Protein AF-A0A4Z0PZB4-F1 (afdb_monomer_lite)

pLDDT: mean 72.63, std 18.51, range [38.78, 94.19]

Foldseek 3Di:
DDDDDDDDQDDDDPPPPDDDPDPDPPCSFAAAPVNDDPQADAPAPDDDDDQQDWFAFQPPPLGIWGFGYWDDDPRHIWTKTFRPDDDPVVCVVPPPDRIDIGGNVRRDDPDDDDPDDPPPPDPDD

Secondary structure (DSSP, 8-state):
--PPPPPPPP---GGGGSS------S--SPPPGGGS-SS-EE--SSPPPPTT-EEEE-GGG-EEEEEEEEEEETTEEEEEEEESS--HHHHHHSTT---EEEEGGGSS--PPPPP------PPP-

Structure (mmCIF, N/CA/C/O backbone):
data_AF-A0A4Z0PZB4-F1
#
_entry.id   AF-A0A4Z0PZB4-F1
#
loop_
_atom_site.group_PDB
_atom_site.id
_atom_site.type_symbol
_atom_site.label_atom_id
_atom_site.label_alt_id
_atom_site.label_comp_id
_atom_site.label_asym_id
_atom_site.label_entity_id
_atom_site.label_seq_id
_atom_site.pdbx_PDB_ins_code
_atom_site.Cartn_x
_atom_site.Cartn_y
_atom_site.Cartn_z
_atom_site.occupancy
_atom_site.B_iso_or_equiv
_atom_site.auth_seq_id
_atom_site.auth_comp_id
_atom_site.auth_asym_id
_atom_site.auth_atom_id
_atom_site.pdbx_PDB_model_num
ATOM 1 N N . MET A 1 1 ? -35.945 -11.079 -7.264 1.00 39.94 1 MET A N 1
ATOM 2 C CA . MET A 1 1 ? -34.586 -10.819 -6.748 1.00 39.94 1 MET A CA 1
ATOM 3 C C . MET A 1 1 ? -33.805 -10.167 -7.877 1.00 39.94 1 MET A C 1
ATOM 5 O O . MET A 1 1 ? -33.519 -10.849 -8.849 1.00 39.94 1 MET A O 1
ATOM 9 N N . HIS A 1 2 ? -33.597 -8.850 -7.834 1.00 38.78 2 HIS A N 1
ATOM 10 C CA . HIS A 1 2 ? -32.889 -8.125 -8.895 1.00 38.78 2 HIS A CA 1
ATOM 11 C C . HIS A 1 2 ? -31.423 -7.967 -8.489 1.00 38.78 2 HIS A C 1
ATOM 13 O O . HIS A 1 2 ? -31.125 -7.280 -7.516 1.00 38.78 2 HIS A O 1
ATOM 19 N N . THR A 1 3 ? -30.523 -8.640 -9.198 1.00 41.84 3 THR A N 1
ATOM 20 C CA . THR A 1 3 ? -29.077 -8.456 -9.072 1.00 41.84 3 THR A CA 1
ATOM 21 C C . THR A 1 3 ? -28.647 -7.296 -9.967 1.00 41.84 3 THR A C 1
ATOM 23 O O . THR A 1 3 ? -28.798 -7.345 -11.186 1.00 41.84 3 THR A O 1
ATOM 26 N N . THR A 1 4 ? -28.129 -6.226 -9.368 1.00 43.53 4 THR A N 1
ATOM 27 C CA . THR A 1 4 ? -27.515 -5.115 -10.106 1.00 43.53 4 THR A CA 1
ATOM 28 C C . THR A 1 4 ? -26.202 -5.599 -10.734 1.00 43.53 4 THR A C 1
ATOM 30 O O . THR A 1 4 ? -25.377 -6.167 -10.014 1.00 43.53 4 THR A O 1
ATOM 33 N N . PRO A 1 5 ? -25.966 -5.412 -12.046 1.00 50.81 5 PRO A N 1
ATOM 34 C CA . PRO A 1 5 ? -24.696 -5.785 -12.654 1.00 50.81 5 PRO A CA 1
ATOM 35 C C . PRO A 1 5 ? -23.574 -4.871 -12.146 1.00 50.81 5 PRO A C 1
ATOM 37 O O . PRO A 1 5 ? -23.765 -3.664 -11.990 1.00 50.81 5 PRO A O 1
ATOM 40 N N . ALA A 1 6 ? -22.400 -5.453 -11.888 1.00 46.41 6 ALA A N 1
ATOM 41 C CA . ALA A 1 6 ? -21.205 -4.709 -11.503 1.00 46.41 6 ALA A CA 1
ATOM 42 C C . ALA A 1 6 ? -20.858 -3.652 -12.575 1.00 46.41 6 ALA A C 1
ATOM 44 O O . ALA A 1 6 ? -20.976 -3.944 -13.772 1.00 46.41 6 ALA A O 1
ATOM 45 N N . PRO A 1 7 ? -20.440 -2.433 -12.185 1.00 43.16 7 PRO A N 1
ATOM 46 C CA . PRO A 1 7 ? -20.138 -1.373 -13.138 1.00 43.16 7 PRO A CA 1
ATOM 47 C C . PRO A 1 7 ? -18.992 -1.805 -14.060 1.00 43.16 7 PRO A C 1
ATOM 49 O O . PRO A 1 7 ? -17.879 -2.076 -13.612 1.00 43.16 7 PRO A O 1
ATOM 52 N N . LYS A 1 8 ? -19.272 -1.885 -15.367 1.00 45.38 8 LYS A N 1
ATOM 53 C CA . LYS A 1 8 ? -18.247 -2.108 -16.394 1.00 45.38 8 LYS A CA 1
ATOM 54 C C . LYS A 1 8 ? -17.319 -0.897 -16.440 1.00 45.38 8 LYS A C 1
ATOM 56 O O . LYS A 1 8 ? -17.775 0.229 -16.626 1.00 45.38 8 LYS A O 1
ATOM 61 N N . GLN A 1 9 ? -16.021 -1.152 -16.301 1.00 42.12 9 GLN A N 1
ATOM 62 C CA . GLN A 1 9 ? -14.976 -0.145 -16.442 1.00 42.12 9 GLN A CA 1
ATOM 63 C C . GLN A 1 9 ? -15.030 0.488 -17.848 1.00 42.12 9 GLN A C 1
ATOM 65 O O . GLN A 1 9 ? -15.102 -0.252 -18.836 1.00 42.12 9 GLN A O 1
ATOM 70 N N . PRO A 1 10 ? -14.995 1.827 -17.975 1.00 46.38 10 PRO A N 1
ATOM 71 C CA . PRO A 1 10 ? -14.935 2.477 -19.277 1.00 46.38 10 PRO A CA 1
ATOM 72 C C . PRO A 1 10 ? -13.576 2.208 -19.939 1.00 46.38 10 PRO A C 1
ATOM 74 O O . PRO A 1 10 ? -12.524 2.394 -19.328 1.00 46.38 10 PRO A O 1
ATOM 77 N N . GLN A 1 11 ? -13.596 1.763 -21.197 1.00 47.72 11 GLN A N 1
ATOM 78 C CA . GLN A 1 11 ? -12.397 1.686 -22.030 1.00 47.72 11 GLN A CA 1
ATOM 79 C C . GLN A 1 11 ? -12.098 3.081 -22.577 1.00 47.72 11 GLN A C 1
ATOM 81 O O . GLN A 1 11 ? -12.874 3.613 -23.367 1.00 47.72 11 GLN A O 1
ATOM 86 N N . ILE A 1 12 ? -10.985 3.677 -22.150 1.00 51.50 12 ILE A N 1
ATOM 87 C CA . ILE A 1 12 ? -10.513 4.960 -22.679 1.00 51.50 12 ILE A CA 1
ATOM 88 C C . ILE A 1 12 ? -9.324 4.679 -23.600 1.00 51.50 12 ILE A C 1
ATOM 90 O O . ILE A 1 12 ? -8.349 4.049 -23.189 1.00 51.50 12 ILE A O 1
ATOM 94 N N . SER A 1 13 ? -9.412 5.133 -24.852 1.00 46.78 13 SER A N 1
ATOM 95 C CA . SER A 1 13 ? -8.310 5.076 -25.815 1.00 46.78 13 SER A CA 1
ATOM 96 C C . SER A 1 13 ? -7.222 6.091 -25.458 1.00 46.78 13 SER A C 1
ATOM 98 O O . SER A 1 13 ? -7.501 7.248 -25.142 1.00 46.78 13 SER A O 1
ATOM 100 N N . SER A 1 14 ? -5.965 5.660 -25.570 1.00 46.97 14 SER A N 1
ATOM 101 C CA . SER A 1 14 ? -4.752 6.387 -25.164 1.00 46.97 14 SER A CA 1
ATOM 102 C C . SER A 1 14 ? -4.549 7.765 -25.813 1.00 46.97 14 SER A C 1
ATOM 104 O O . SER A 1 14 ? -3.746 8.553 -25.322 1.00 46.97 14 SER A O 1
ATOM 106 N N . CYS A 1 15 ? -5.278 8.105 -26.878 1.00 43.44 15 CYS A N 1
ATOM 107 C CA . CYS A 1 15 ? -5.114 9.372 -27.598 1.00 43.44 15 CYS A CA 1
ATOM 108 C C . CYS A 1 15 ? -5.917 10.554 -27.021 1.00 43.44 15 CYS A C 1
ATOM 110 O O . CYS A 1 15 ? -5.761 11.675 -27.497 1.00 43.44 15 CYS A O 1
ATOM 112 N N . GLN A 1 16 ? -6.772 10.347 -26.015 1.00 48.19 16 GLN A N 1
ATOM 113 C CA . GLN A 1 16 ? -7.706 11.386 -25.554 1.00 48.19 16 GLN A CA 1
ATOM 114 C C . GLN A 1 16 ? -7.109 12.380 -24.536 1.00 48.19 16 GLN A C 1
ATOM 116 O O . GLN A 1 16 ? -7.779 13.329 -24.137 1.00 48.19 16 GLN A O 1
ATOM 121 N N . TRP A 1 17 ? -5.847 12.196 -24.134 1.00 44.22 17 TRP A N 1
ATOM 122 C CA . TRP A 1 17 ? -5.218 12.944 -23.037 1.00 44.22 17 TRP A CA 1
ATOM 123 C C . TRP A 1 17 ? -4.319 14.114 -23.454 1.00 44.22 17 TRP A C 1
ATOM 125 O O . TRP A 1 17 ? -3.695 14.724 -22.591 1.00 44.22 17 TRP A O 1
ATOM 135 N N . LEU A 1 18 ? -4.221 14.451 -24.746 1.00 42.41 18 LEU A N 1
ATOM 136 C CA . LEU A 1 18 ? -3.176 15.389 -25.171 1.00 42.41 18 LEU A CA 1
ATOM 137 C C . LEU A 1 18 ? -3.532 16.880 -25.037 1.00 42.41 18 LEU A C 1
ATOM 139 O O . LEU A 1 18 ? -2.605 17.669 -25.057 1.00 42.41 18 LEU A O 1
ATOM 143 N N . ASN A 1 19 ? -4.800 17.305 -24.887 1.00 44.41 19 ASN A N 1
ATOM 144 C CA . ASN A 1 19 ? -5.123 18.752 -24.945 1.00 44.41 19 ASN A CA 1
ATOM 145 C C . ASN A 1 19 ? -6.384 19.242 -24.193 1.00 44.41 19 ASN A C 1
ATOM 147 O O . ASN A 1 19 ? -6.857 20.342 -24.469 1.00 44.41 19 ASN A O 1
ATOM 151 N N . SER A 1 20 ? -6.977 18.490 -23.261 1.00 41.41 20 SER A N 1
ATOM 152 C CA . SER A 1 20 ? -8.197 18.964 -22.576 1.00 41.41 20 SER A CA 1
ATOM 153 C C . SER A 1 20 ? -7.916 19.466 -21.161 1.00 41.41 20 SER A C 1
ATOM 155 O O . SER A 1 20 ? -7.675 18.678 -20.248 1.00 41.41 20 SER A O 1
ATOM 157 N N . VAL A 1 21 ? -8.010 20.790 -20.978 1.00 50.16 21 VAL A N 1
ATOM 158 C CA . VAL A 1 21 ? -8.176 21.456 -19.674 1.00 50.16 21 VAL A CA 1
ATOM 159 C C . VAL A 1 21 ? -9.581 21.128 -19.165 1.00 50.16 21 VAL A C 1
ATOM 161 O O . VAL A 1 21 ? -10.504 21.933 -19.227 1.00 50.16 21 VAL A O 1
ATOM 164 N N . THR A 1 22 ? -9.768 19.890 -18.730 1.00 50.25 22 THR A N 1
ATOM 165 C CA . THR A 1 22 ? -10.982 19.445 -18.044 1.00 50.25 22 THR A CA 1
ATOM 166 C C . THR A 1 22 ? -10.633 19.342 -16.565 1.00 50.25 22 THR A C 1
ATOM 168 O O . THR A 1 22 ? -9.552 18.830 -16.259 1.00 50.25 22 THR A O 1
ATOM 171 N N . PRO A 1 23 ? -11.485 19.822 -15.637 1.00 42.09 23 PRO A N 1
ATOM 172 C CA . PRO A 1 23 ? -11.273 19.583 -14.214 1.00 42.09 23 PRO A CA 1
ATOM 173 C C . PRO A 1 23 ? -11.043 18.089 -13.998 1.00 42.09 23 PRO A C 1
ATOM 175 O O . PRO A 1 23 ? -11.750 17.272 -14.596 1.00 42.09 23 PRO A O 1
ATOM 178 N N . CYS A 1 24 ? -10.019 17.760 -13.202 1.00 42.22 24 CYS A N 1
ATOM 179 C CA . CYS A 1 24 ? -9.639 16.388 -12.879 1.00 42.22 24 CYS A CA 1
ATOM 180 C C . CYS A 1 24 ? -10.909 15.557 -12.662 1.00 42.22 24 CYS A C 1
ATOM 182 O O . CYS A 1 24 ? -11.735 15.958 -11.833 1.00 42.22 24 CYS A O 1
ATOM 184 N N . PRO A 1 25 ? -11.115 14.453 -13.406 1.00 48.38 25 PRO A N 1
ATOM 185 C CA . PRO A 1 25 ? -12.311 13.654 -13.225 1.00 48.38 25 PRO A CA 1
ATOM 186 C C . PRO A 1 25 ? -12.376 13.249 -11.756 1.00 48.38 25 PRO A C 1
ATOM 188 O O . PRO A 1 25 ? -11.369 12.849 -11.170 1.00 48.38 25 PRO A O 1
ATOM 191 N N . GLN A 1 26 ? -13.554 13.415 -11.161 1.00 48.03 26 GLN A N 1
ATOM 192 C CA . GLN A 1 26 ? -13.859 12.981 -9.807 1.00 48.03 26 GLN A CA 1
ATOM 193 C C . GLN A 1 26 ? -13.418 11.516 -9.664 1.00 48.03 26 GLN A C 1
ATOM 195 O O . GLN A 1 26 ? -14.046 10.639 -10.247 1.00 48.03 26 GLN A O 1
ATOM 200 N N . TRP A 1 27 ? -12.272 11.316 -8.997 1.00 43.91 27 TRP A N 1
ATOM 201 C CA . TRP A 1 27 ? -11.523 10.065 -8.795 1.00 43.91 27 TRP A CA 1
ATOM 202 C C . TRP A 1 27 ? -12.076 8.845 -9.554 1.00 43.91 27 TRP A C 1
ATOM 204 O O . TRP A 1 27 ? -12.838 8.040 -9.017 1.00 43.91 27 TRP A O 1
ATOM 214 N N . LEU A 1 28 ? -11.678 8.698 -10.821 1.00 43.09 28 LEU A N 1
ATOM 215 C CA . LEU A 1 28 ? -12.090 7.585 -11.681 1.00 43.09 28 LEU A CA 1
ATOM 216 C C . LEU A 1 28 ? -11.173 6.372 -11.453 1.00 43.09 28 LEU A C 1
ATOM 218 O O . LEU A 1 28 ? -10.414 5.958 -12.325 1.00 43.09 28 LEU A O 1
ATOM 222 N N . GLY A 1 29 ? -11.237 5.820 -10.242 1.00 51.44 29 GLY A N 1
ATOM 223 C CA . GLY A 1 29 ? -10.514 4.613 -9.851 1.00 51.44 29 GLY A CA 1
ATOM 224 C C . GLY A 1 29 ? -9.104 4.845 -9.307 1.00 51.44 29 GLY A C 1
ATOM 225 O O . GLY A 1 29 ? -8.587 5.956 -9.243 1.00 51.44 29 GLY A O 1
ATOM 226 N N . TYR A 1 30 ? -8.510 3.746 -8.855 1.00 49.62 30 TYR A N 1
ATOM 227 C CA . TYR A 1 30 ? -7.187 3.715 -8.255 1.00 49.62 30 TYR A CA 1
ATOM 228 C C . TYR A 1 30 ? -6.092 3.668 -9.335 1.00 49.62 30 TYR A C 1
ATOM 230 O O . TYR A 1 30 ? -6.254 2.926 -10.308 1.00 49.62 30 TYR A O 1
ATOM 238 N N . PRO A 1 31 ? -4.976 4.410 -9.186 1.00 60.59 31 PRO A N 1
ATOM 239 C CA . PRO A 1 31 ? -3.839 4.303 -10.096 1.00 60.59 31 PRO A CA 1
ATOM 240 C C . PRO A 1 31 ? -3.390 2.843 -10.244 1.00 60.59 31 PRO A C 1
ATOM 242 O O . PRO A 1 31 ? -3.135 2.138 -9.263 1.00 60.59 31 PRO A O 1
ATOM 245 N N . THR A 1 32 ? -3.326 2.385 -11.495 1.00 64.38 32 THR A N 1
ATOM 246 C CA . THR A 1 32 ? -2.863 1.040 -11.859 1.00 64.38 32 THR A CA 1
ATOM 247 C C . THR A 1 32 ? -1.373 1.082 -12.192 1.00 64.38 32 THR A C 1
ATOM 249 O O . THR A 1 32 ? -0.801 2.150 -12.417 1.00 64.38 32 THR A O 1
ATOM 252 N N . ARG A 1 33 ? -0.704 -0.076 -12.266 1.00 62.19 33 ARG A N 1
ATOM 253 C CA . ARG A 1 33 ? 0.735 -0.121 -12.584 1.00 62.19 33 ARG A CA 1
ATOM 254 C C . ARG A 1 33 ? 1.068 0.541 -13.929 1.00 62.19 33 ARG A C 1
ATOM 256 O O . ARG A 1 33 ? 2.152 1.100 -14.067 1.00 62.19 33 ARG A O 1
ATOM 263 N N . LEU A 1 34 ? 0.131 0.503 -14.879 1.00 65.38 34 LEU A N 1
ATOM 264 C CA . LEU A 1 34 ? 0.264 1.070 -16.225 1.00 65.38 34 LEU A CA 1
ATOM 265 C C . LEU A 1 34 ? 0.242 2.605 -16.247 1.00 65.38 34 LEU A C 1
ATOM 267 O O . LEU A 1 34 ? 0.733 3.199 -17.199 1.00 65.38 34 LEU A O 1
ATOM 271 N N . SER A 1 35 ? -0.311 3.246 -15.213 1.00 68.00 35 SER A N 1
ATOM 272 C CA . SER A 1 35 ? -0.317 4.710 -15.081 1.00 68.00 35 SER A CA 1
ATOM 273 C C . SER A 1 35 ? 0.920 5.267 -14.368 1.00 68.00 35 SER A C 1
ATOM 275 O O . SER A 1 35 ? 1.014 6.475 -14.177 1.00 68.00 35 SER A O 1
ATOM 277 N N . LEU A 1 36 ? 1.854 4.406 -13.952 1.00 72.56 36 LEU A N 1
ATOM 278 C CA . LEU A 1 36 ? 3.052 4.791 -13.210 1.00 72.56 36 LEU A CA 1
ATOM 279 C C . LEU A 1 36 ? 4.309 4.728 -14.090 1.00 72.56 36 LEU A C 1
ATOM 281 O O . LEU A 1 36 ? 4.348 3.929 -15.029 1.00 72.56 36 LEU A O 1
ATOM 285 N N . PRO A 1 37 ? 5.361 5.511 -13.772 1.00 75.19 37 PRO A N 1
ATOM 286 C CA . PRO A 1 37 ? 6.653 5.395 -14.437 1.00 75.19 37 PRO A CA 1
ATOM 287 C C . PRO A 1 37 ? 7.142 3.939 -14.514 1.00 75.19 37 PRO A C 1
ATOM 289 O O . PRO A 1 37 ? 6.946 3.133 -13.600 1.00 75.19 37 PRO A O 1
ATOM 292 N N . ILE A 1 38 ? 7.772 3.581 -15.634 1.00 73.50 38 ILE A N 1
ATOM 293 C CA . ILE A 1 38 ? 8.214 2.200 -15.887 1.00 73.50 38 ILE A CA 1
ATOM 294 C C . ILE A 1 38 ? 9.375 1.831 -14.947 1.00 73.50 38 ILE A C 1
ATOM 296 O O . ILE A 1 38 ? 9.379 0.736 -14.387 1.00 73.50 38 ILE A O 1
ATOM 300 N N . ASN A 1 39 ? 10.278 2.783 -14.694 1.00 81.31 39 ASN A N 1
ATOM 301 C CA . ASN A 1 39 ? 11.503 2.615 -13.907 1.00 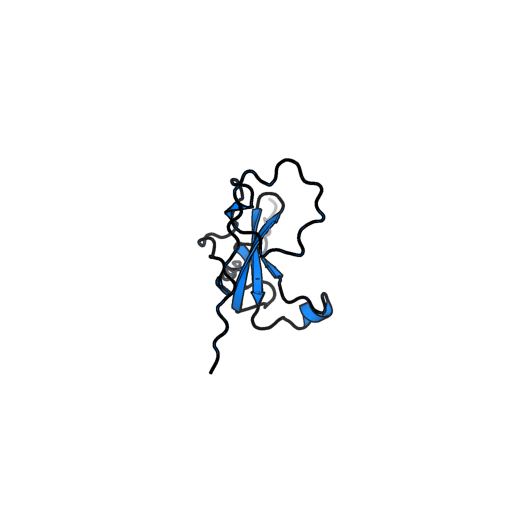81.31 39 ASN A CA 1
ATOM 302 C C . ASN A 1 39 ? 11.279 2.951 -12.425 1.00 81.31 39 ASN A C 1
ATOM 304 O O . ASN A 1 39 ? 11.854 3.909 -11.916 1.00 81.31 39 ASN A O 1
ATOM 308 N N . LEU A 1 40 ? 10.383 2.216 -11.767 1.00 82.62 40 LEU A N 1
ATOM 309 C CA . LEU A 1 40 ? 10.187 2.335 -10.324 1.00 82.62 40 LEU A CA 1
ATOM 310 C C . LEU A 1 40 ? 10.727 1.104 -9.616 1.00 82.62 40 LEU A C 1
ATOM 312 O O . LEU A 1 40 ? 10.407 -0.022 -10.009 1.00 82.62 40 LEU A O 1
ATOM 316 N N . ASP A 1 41 ? 11.459 1.340 -8.536 1.00 84.81 41 ASP A N 1
ATOM 317 C CA . ASP A 1 41 ? 12.026 0.285 -7.713 1.00 84.81 41 ASP A CA 1
ATOM 318 C C . ASP A 1 41 ? 10.990 -0.234 -6.719 1.00 84.81 41 ASP A C 1
ATOM 320 O O . ASP A 1 41 ? 10.367 0.518 -5.965 1.00 84.81 41 ASP A O 1
ATOM 324 N N . TRP A 1 42 ? 10.795 -1.548 -6.705 1.00 87.75 42 TRP A N 1
ATOM 325 C CA . TRP A 1 42 ? 10.015 -2.211 -5.671 1.00 87.75 42 TRP A CA 1
ATOM 326 C C . TRP A 1 42 ? 10.931 -2.576 -4.509 1.00 87.75 42 TRP A C 1
ATOM 328 O O . TRP A 1 42 ? 11.954 -3.225 -4.704 1.00 87.75 42 TRP A O 1
ATOM 338 N N . SER A 1 43 ? 10.575 -2.147 -3.298 1.00 87.31 43 SER A N 1
ATOM 339 C CA . SER A 1 43 ? 11.476 -2.269 -2.149 1.00 87.31 43 SER A CA 1
ATOM 340 C C . SER A 1 43 ? 11.418 -3.622 -1.434 1.00 87.31 43 SER A C 1
ATOM 342 O O . SER A 1 43 ? 12.249 -3.857 -0.562 1.00 87.31 43 SER A O 1
ATOM 344 N N . ALA A 1 44 ? 10.468 -4.505 -1.759 1.00 86.50 44 ALA A N 1
ATOM 345 C CA . ALA A 1 44 ? 10.413 -5.853 -1.186 1.00 86.50 44 ALA A CA 1
ATOM 346 C C . ALA A 1 44 ? 11.257 -6.852 -1.991 1.00 86.50 44 ALA A C 1
ATOM 348 O O . ALA A 1 44 ? 11.445 -6.693 -3.195 1.00 86.50 44 ALA A O 1
ATOM 349 N N . ASP A 1 45 ? 11.684 -7.924 -1.326 1.00 86.00 45 ASP A N 1
ATOM 350 C CA . ASP A 1 45 ? 12.236 -9.117 -1.974 1.00 86.00 45 ASP A CA 1
ATOM 351 C C . ASP A 1 45 ? 11.115 -9.987 -2.576 1.00 86.00 45 ASP A C 1
ATOM 353 O O . ASP A 1 45 ? 11.324 -10.750 -3.520 1.00 86.00 45 ASP A O 1
ATOM 357 N N . SER A 1 46 ? 9.912 -9.887 -2.008 1.00 83.62 46 SER A N 1
ATOM 358 C CA . SER A 1 46 ? 8.693 -10.529 -2.501 1.00 83.62 46 SER A CA 1
ATOM 359 C C . SER A 1 46 ? 8.152 -9.883 -3.781 1.00 83.62 46 SER A C 1
ATOM 361 O O . SER A 1 46 ? 8.394 -8.712 -4.074 1.00 83.62 46 SER A O 1
ATOM 363 N N . ALA A 1 47 ? 7.379 -10.656 -4.550 1.00 85.75 47 ALA A N 1
ATOM 364 C CA . ALA A 1 47 ? 6.727 -10.157 -5.756 1.00 85.75 47 ALA A CA 1
ATOM 365 C C . ALA A 1 47 ? 5.755 -9.006 -5.443 1.00 85.75 47 ALA A C 1
ATOM 367 O O . ALA A 1 47 ? 5.095 -8.998 -4.402 1.00 85.75 47 ALA A O 1
ATOM 368 N N . LEU A 1 48 ? 5.638 -8.057 -6.375 1.00 85.88 48 LEU A N 1
ATOM 369 C CA . LEU A 1 48 ? 4.662 -6.973 -6.285 1.00 85.88 48 LEU A CA 1
ATOM 370 C C . LEU A 1 48 ? 3.235 -7.562 -6.248 1.00 85.88 48 LEU A C 1
ATOM 372 O O . LEU A 1 48 ? 2.845 -8.235 -7.205 1.00 85.88 48 LEU A O 1
ATOM 376 N N . PRO A 1 49 ? 2.439 -7.311 -5.194 1.00 86.56 49 PRO A N 1
ATOM 377 C CA . PRO A 1 49 ? 1.092 -7.861 -5.092 1.00 86.56 49 PRO A CA 1
ATOM 378 C C . PRO A 1 49 ? 0.132 -7.189 -6.080 1.00 86.56 49 PRO A C 1
ATOM 380 O O . PRO A 1 49 ? 0.232 -5.989 -6.344 1.00 86.56 49 PRO A O 1
ATOM 383 N N . GLU A 1 50 ? -0.831 -7.950 -6.603 1.00 84.12 50 GLU A N 1
ATOM 384 C CA . GLU A 1 50 ? -1.860 -7.448 -7.522 1.00 84.12 50 GLU A CA 1
ATOM 385 C C . GLU A 1 50 ? -2.951 -6.657 -6.780 1.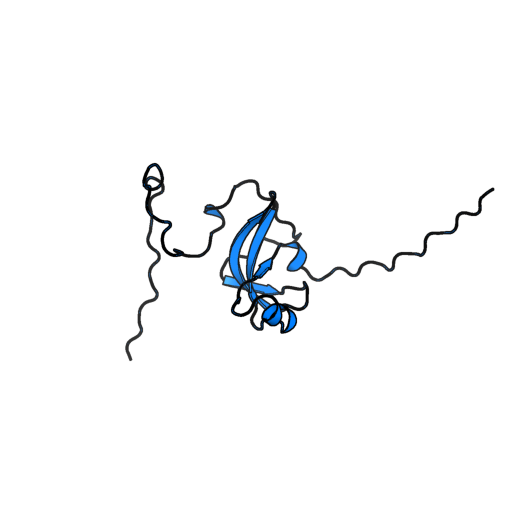00 84.12 50 GLU A C 1
ATOM 387 O O . GLU A 1 50 ? -3.263 -6.946 -5.622 1.00 84.12 50 GLU A O 1
ATOM 392 N N . ILE A 1 51 ? -3.595 -5.693 -7.448 1.00 84.25 51 ILE A N 1
ATOM 393 C CA . ILE A 1 51 ? -4.789 -5.023 -6.903 1.00 84.25 51 ILE A CA 1
ATOM 394 C C . ILE A 1 51 ? -5.870 -6.070 -6.598 1.00 84.25 51 ILE A C 1
ATOM 396 O O . ILE A 1 51 ? -6.190 -6.913 -7.429 1.00 84.25 51 ILE A O 1
ATOM 400 N N . GLY A 1 52 ? -6.450 -6.001 -5.400 1.00 85.31 52 GLY A N 1
ATOM 401 C CA . GLY A 1 52 ? -7.407 -6.978 -4.880 1.00 85.31 52 GLY A CA 1
ATOM 402 C C . GLY A 1 52 ? -6.765 -8.126 -4.099 1.00 85.31 52 GLY A C 1
ATOM 403 O O . GLY A 1 52 ? -7.481 -8.847 -3.404 1.00 85.31 52 GLY A O 1
ATOM 404 N N . SER A 1 53 ? -5.437 -8.270 -4.140 1.00 85.25 53 SER A N 1
ATOM 405 C CA . SER A 1 53 ? -4.728 -9.292 -3.366 1.00 85.25 53 SER A CA 1
ATOM 406 C C . SER A 1 53 ? -4.759 -8.996 -1.870 1.00 85.25 53 SER A C 1
ATOM 408 O O . SER A 1 53 ? -4.758 -7.839 -1.436 1.00 85.25 53 SER A O 1
ATOM 410 N N . ARG A 1 54 ? -4.750 -10.071 -1.076 1.00 92.88 54 ARG A N 1
ATOM 411 C CA . ARG A 1 54 ? -4.599 -10.010 0.380 1.00 92.88 54 ARG A CA 1
ATOM 412 C C . ARG A 1 54 ? -3.124 -9.925 0.738 1.00 92.88 54 ARG A C 1
ATOM 414 O O . ARG A 1 54 ? -2.328 -10.740 0.283 1.00 92.88 54 ARG A O 1
ATOM 421 N N . VAL A 1 55 ? -2.787 -8.951 1.570 1.00 91.56 55 VAL A N 1
ATOM 422 C CA . VAL A 1 55 ? -1.432 -8.717 2.078 1.00 91.56 55 VAL A CA 1
ATOM 423 C C . VAL A 1 55 ? -1.481 -8.546 3.591 1.00 91.56 55 VAL A C 1
ATOM 425 O O . VAL A 1 55 ? -2.544 -8.294 4.157 1.00 91.56 55 VAL A O 1
ATOM 428 N N . HIS A 1 56 ? -0.340 -8.686 4.255 1.00 92.75 56 HIS A N 1
ATOM 429 C CA . HIS A 1 56 ? -0.213 -8.407 5.679 1.00 92.75 56 HIS A CA 1
ATOM 430 C C . HIS A 1 56 ? 0.773 -7.258 5.863 1.00 92.75 56 HIS A C 1
ATOM 432 O O . HIS A 1 56 ? 1.921 -7.350 5.444 1.00 92.75 56 HIS A O 1
ATOM 438 N N . ILE A 1 57 ? 0.326 -6.168 6.477 1.00 92.62 57 ILE A N 1
ATOM 439 C CA . ILE A 1 57 ? 1.158 -5.007 6.772 1.00 92.62 57 ILE A CA 1
ATOM 440 C C . ILE A 1 57 ? 1.751 -5.200 8.165 1.00 92.62 57 ILE A C 1
ATOM 442 O O . ILE A 1 57 ? 1.049 -5.155 9.177 1.00 92.62 57 ILE A O 1
ATOM 446 N N . HIS A 1 58 ? 3.060 -5.416 8.222 1.00 89.25 58 HIS A N 1
ATOM 447 C CA . HIS A 1 58 ? 3.779 -5.645 9.474 1.00 89.25 58 HIS A CA 1
ATOM 448 C C . HIS A 1 58 ? 4.197 -4.341 10.161 1.00 89.25 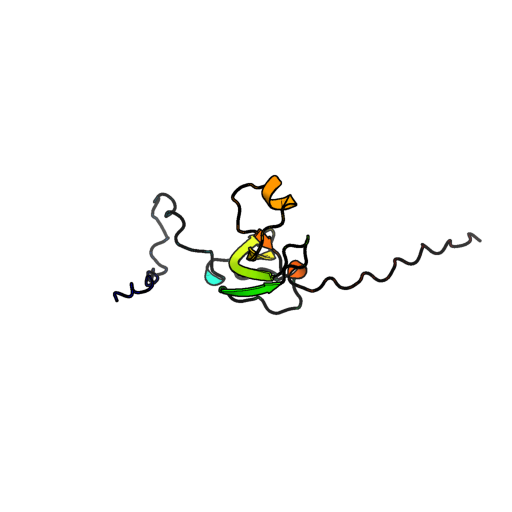58 HIS A C 1
ATOM 450 O O . HIS A 1 58 ? 4.502 -4.334 11.356 1.00 89.25 58 HIS A O 1
ATOM 456 N N . MET A 1 59 ? 4.205 -3.229 9.425 1.00 85.19 59 MET A N 1
ATOM 457 C CA . MET A 1 59 ? 4.498 -1.918 9.988 1.00 85.19 59 MET A CA 1
ATOM 458 C C . MET A 1 59 ? 3.390 -1.477 10.952 1.00 85.19 59 MET A C 1
ATOM 460 O O . MET A 1 59 ? 2.208 -1.555 10.632 1.00 85.19 59 MET A O 1
ATOM 464 N N . ASN A 1 60 ? 3.788 -0.991 12.132 1.00 84.06 60 ASN A N 1
ATOM 465 C CA . ASN A 1 60 ? 2.943 -0.292 13.112 1.00 84.06 60 ASN A CA 1
ATOM 466 C C . ASN A 1 60 ? 1.616 -0.986 13.495 1.00 84.06 60 ASN A C 1
ATOM 468 O O . ASN A 1 60 ? 0.693 -0.332 13.981 1.00 84.06 60 ASN A O 1
ATOM 472 N N . GLY A 1 61 ? 1.527 -2.306 13.308 1.00 84.25 61 GLY A N 1
ATOM 473 C CA . GLY A 1 61 ? 0.366 -3.103 13.702 1.00 84.25 61 GLY A CA 1
ATOM 474 C C . GLY A 1 61 ? -0.874 -2.939 12.817 1.00 84.25 61 GLY A C 1
ATOM 475 O O . GLY A 1 61 ? -1.970 -3.157 13.314 1.00 84.25 61 GLY A O 1
ATOM 476 N N . PHE A 1 62 ? -0.731 -2.562 11.541 1.00 88.31 62 PHE A N 1
ATOM 477 C CA . PHE A 1 62 ? -1.870 -2.484 10.608 1.00 88.31 62 PHE A CA 1
ATOM 478 C C . PHE A 1 62 ? -2.490 -3.850 10.278 1.00 88.31 62 PHE A C 1
ATOM 480 O O . PHE A 1 62 ? -3.694 -3.937 10.065 1.00 88.31 62 PHE A O 1
ATOM 487 N N . GLY A 1 63 ? -1.690 -4.919 10.245 1.00 91.81 63 GLY A N 1
ATOM 488 C CA . GLY A 1 63 ? -2.202 -6.279 10.103 1.00 91.81 63 GLY A CA 1
ATOM 489 C C . GLY A 1 63 ? -2.720 -6.607 8.691 1.00 91.81 63 GLY A C 1
ATOM 490 O O . GLY A 1 63 ? -2.179 -6.108 7.700 1.00 91.81 63 GLY A O 1
ATOM 491 N N . PRO A 1 64 ? -3.713 -7.507 8.556 1.00 93.69 64 PRO A N 1
ATOM 492 C CA . PRO A 1 64 ? -4.216 -7.952 7.259 1.00 93.69 64 PRO A CA 1
ATOM 493 C C . PRO A 1 64 ? -4.932 -6.827 6.501 1.00 93.69 64 PRO A C 1
ATOM 495 O O . PRO A 1 64 ? -5.730 -6.076 7.061 1.00 93.69 64 PRO A O 1
ATOM 498 N N . ALA A 1 65 ? -4.664 -6.735 5.200 1.00 94.19 65 ALA A N 1
ATOM 499 C CA . ALA A 1 65 ? -5.174 -5.681 4.335 1.00 94.19 65 ALA A CA 1
ATOM 500 C C . ALA A 1 65 ? -5.428 -6.168 2.901 1.00 94.19 65 ALA A C 1
ATOM 502 O O . ALA A 1 65 ? -5.020 -7.263 2.499 1.00 94.19 65 ALA A O 1
ATOM 503 N N . VAL A 1 66 ? -6.125 -5.348 2.117 1.00 92.31 66 VAL A N 1
ATOM 504 C CA . VAL A 1 66 ? -6.379 -5.565 0.685 1.00 92.31 66 VAL A CA 1
ATOM 505 C C . VAL A 1 66 ? -5.713 -4.464 -0.129 1.00 92.31 66 VAL A C 1
ATOM 507 O O . VAL A 1 66 ? -5.913 -3.283 0.153 1.00 92.31 66 VAL A O 1
ATOM 510 N N . VAL A 1 67 ? -4.974 -4.833 -1.175 1.00 89.44 67 VAL A N 1
ATOM 511 C CA . VAL A 1 67 ? -4.383 -3.861 -2.108 1.00 89.44 67 VAL A CA 1
ATOM 512 C C . VAL A 1 67 ? -5.489 -3.207 -2.939 1.00 89.44 67 VAL A C 1
ATOM 514 O O . VAL A 1 67 ? -6.299 -3.890 -3.565 1.00 89.44 67 VAL A O 1
ATOM 517 N N . ARG A 1 68 ? -5.531 -1.875 -2.962 1.00 86.94 68 ARG A N 1
ATOM 518 C CA . ARG A 1 68 ? -6.508 -1.077 -3.720 1.00 86.94 68 ARG A CA 1
ATOM 519 C C . ARG A 1 68 ? -5.885 -0.328 -4.892 1.00 86.94 68 ARG A C 1
ATOM 521 O O . ARG A 1 68 ? -6.540 -0.203 -5.920 1.00 86.94 68 ARG A O 1
ATOM 528 N N . ALA A 1 69 ? -4.644 0.131 -4.755 1.00 84.38 69 ALA A N 1
ATOM 529 C CA . ALA A 1 69 ? -3.950 0.925 -5.769 1.00 84.38 69 ALA A CA 1
ATOM 530 C C . ALA A 1 69 ? -2.437 0.729 -5.725 1.00 84.38 69 ALA A C 1
ATOM 532 O O . ALA A 1 69 ? -1.906 0.175 -4.762 1.00 84.38 69 ALA A O 1
ATOM 533 N N . TYR A 1 70 ? -1.752 1.321 -6.700 1.00 85.31 70 TYR A N 1
ATOM 534 C CA . TYR A 1 70 ? -0.318 1.587 -6.634 1.00 85.31 70 TYR A CA 1
ATOM 535 C C . TYR A 1 70 ? -0.046 3.085 -6.556 1.00 85.31 70 TYR A C 1
ATOM 537 O O . TYR A 1 70 ? -0.748 3.878 -7.169 1.00 85.31 70 TYR A O 1
ATOM 545 N N . PHE A 1 71 ? 1.010 3.479 -5.862 1.00 85.81 71 PHE A N 1
ATOM 546 C CA . PHE A 1 71 ? 1.515 4.849 -5.877 1.00 85.81 71 PHE A CA 1
ATOM 547 C C . PHE A 1 71 ? 3.023 4.829 -6.107 1.00 85.81 71 PHE A C 1
ATOM 549 O O . PHE A 1 71 ? 3.647 3.769 -6.083 1.00 85.81 71 PHE A O 1
ATOM 556 N N . HIS A 1 72 ? 3.619 5.991 -6.341 1.00 86.25 72 HIS A N 1
ATOM 557 C CA . HIS A 1 72 ? 5.067 6.109 -6.383 1.00 86.25 72 HIS A CA 1
ATOM 558 C C . HIS A 1 72 ? 5.526 7.325 -5.591 1.00 86.25 72 HIS A C 1
ATOM 560 O O . HIS A 1 72 ? 4.819 8.331 -5.535 1.00 86.25 72 HIS A O 1
ATOM 566 N N . ALA A 1 73 ? 6.704 7.227 -4.990 1.00 84.19 73 ALA A N 1
ATOM 567 C CA . ALA A 1 73 ? 7.367 8.335 -4.317 1.00 84.19 73 ALA A CA 1
ATOM 568 C C . ALA A 1 73 ? 8.882 8.147 -4.425 1.00 84.19 73 ALA A C 1
ATOM 570 O O . ALA A 1 73 ? 9.377 7.038 -4.243 1.00 84.19 73 ALA A O 1
ATOM 571 N N . ASP A 1 74 ? 9.599 9.216 -4.777 1.00 85.81 74 ASP A N 1
ATOM 572 C CA . ASP A 1 74 ? 11.069 9.265 -4.836 1.00 85.81 74 ASP A CA 1
ATOM 573 C C . ASP A 1 74 ? 11.739 8.107 -5.605 1.00 85.81 74 ASP A C 1
ATOM 575 O O . ASP A 1 74 ? 12.779 7.592 -5.208 1.00 85.81 74 ASP A O 1
ATOM 579 N N . GLY A 1 75 ? 11.134 7.680 -6.722 1.00 86.06 75 GLY A N 1
ATOM 580 C CA . GLY A 1 75 ? 11.643 6.580 -7.558 1.00 86.06 75 GLY A CA 1
ATOM 581 C C . GLY A 1 75 ? 11.223 5.178 -7.106 1.00 86.06 75 GLY A C 1
ATOM 582 O O . GLY A 1 75 ? 11.466 4.210 -7.821 1.00 86.06 75 GLY A O 1
ATOM 583 N N . TYR A 1 76 ? 10.518 5.063 -5.982 1.00 87.25 76 TYR A N 1
ATOM 584 C CA . TYR A 1 76 ? 10.026 3.796 -5.456 1.00 87.25 76 TYR A CA 1
ATOM 585 C C . TYR A 1 76 ? 8.551 3.574 -5.771 1.00 87.25 76 TYR A C 1
ATOM 587 O O . TYR A 1 76 ? 7.733 4.497 -5.754 1.00 87.25 76 TYR A O 1
ATOM 595 N N . LEU A 1 77 ? 8.210 2.314 -6.022 1.00 88.56 77 LEU A N 1
ATOM 596 C CA . LEU A 1 77 ? 6.850 1.821 -6.157 1.00 88.56 77 LEU A CA 1
ATOM 597 C C . LEU A 1 77 ? 6.288 1.446 -4.782 1.00 88.56 77 LEU A C 1
ATOM 599 O O . LEU A 1 77 ? 6.919 0.720 -4.012 1.00 88.56 77 LEU A O 1
ATOM 603 N N . GLY A 1 78 ? 5.070 1.893 -4.506 1.00 90.44 78 GLY A N 1
ATOM 604 C CA . GLY A 1 78 ? 4.311 1.542 -3.315 1.00 90.44 78 GLY A CA 1
ATOM 605 C C . GLY A 1 78 ? 2.898 1.066 -3.646 1.00 90.44 78 GLY A C 1
ATOM 606 O O . GLY A 1 78 ? 2.414 1.178 -4.776 1.00 90.44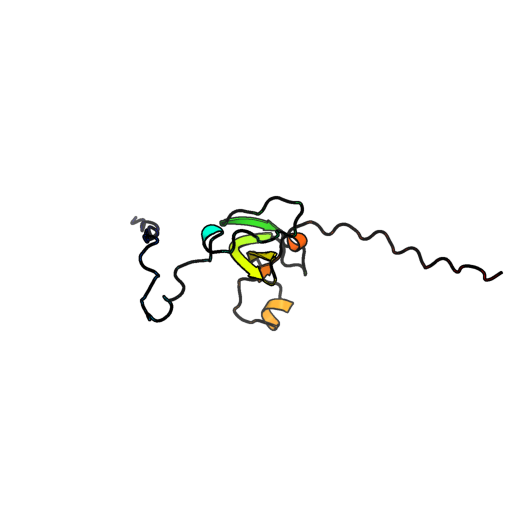 78 GLY A O 1
ATOM 607 N N . VAL A 1 79 ? 2.225 0.524 -2.638 1.00 90.62 79 VAL A N 1
ATOM 608 C CA . VAL A 1 79 ? 0.849 0.029 -2.695 1.00 90.62 79 VAL A CA 1
ATOM 609 C C . VAL A 1 79 ? -0.038 0.813 -1.735 1.00 90.62 79 VAL A C 1
ATOM 611 O O . VAL A 1 79 ? 0.347 1.119 -0.609 1.00 90.62 79 VAL A O 1
ATOM 614 N N . ILE A 1 80 ? -1.248 1.136 -2.177 1.00 90.81 80 ILE A N 1
ATOM 615 C CA . ILE A 1 80 ? -2.290 1.652 -1.292 1.00 90.81 80 ILE A CA 1
ATOM 616 C C . ILE A 1 80 ? -3.106 0.460 -0.826 1.00 90.81 80 ILE A C 1
ATOM 618 O O . ILE A 1 80 ? -3.715 -0.233 -1.646 1.00 90.81 80 ILE A O 1
ATOM 622 N N . CYS A 1 81 ? -3.132 0.234 0.480 1.00 91.56 81 CYS A N 1
ATOM 623 C CA . CYS A 1 81 ? -3.843 -0.884 1.081 1.00 91.56 81 CYS A CA 1
ATOM 624 C C . CYS A 1 81 ? -4.973 -0.385 1.980 1.00 91.56 81 CYS A C 1
ATOM 626 O O . CYS A 1 81 ? -4.860 0.659 2.620 1.00 91.56 81 CYS A O 1
ATOM 628 N N . GLN A 1 82 ? -6.046 -1.167 2.040 1.00 92.31 82 GLN A N 1
ATOM 629 C CA . GLN A 1 82 ? -7.139 -1.016 2.990 1.00 92.31 82 GLN A CA 1
ATOM 630 C C . GLN A 1 82 ? -6.994 -2.095 4.074 1.00 92.31 82 GLN A C 1
ATOM 632 O O . GLN A 1 82 ? -7.263 -3.262 3.769 1.00 92.31 82 GLN A O 1
ATOM 637 N N . PRO A 1 83 ? -6.538 -1.749 5.289 1.00 92.44 83 PRO A N 1
ATOM 638 C CA . PRO A 1 83 ? -6.543 -2.657 6.433 1.00 92.44 83 PRO A CA 1
ATOM 639 C C . PRO A 1 83 ? -7.963 -3.098 6.787 1.00 92.44 83 PRO A C 1
ATOM 641 O O . PRO A 1 83 ? -8.914 -2.333 6.614 1.00 92.44 83 PRO A O 1
ATOM 644 N N . ASP A 1 84 ? -8.103 -4.322 7.292 1.00 91.06 84 ASP A N 1
ATOM 645 C CA . ASP A 1 84 ? -9.395 -4.828 7.773 1.00 91.06 84 ASP A CA 1
ATOM 646 C C . ASP A 1 84 ? -9.863 -4.049 9.010 1.00 91.06 84 ASP A C 1
ATOM 648 O O . ASP A 1 84 ? -11.042 -3.722 9.141 1.00 91.06 84 ASP A O 1
ATOM 652 N N . GLU A 1 85 ? -8.916 -3.717 9.887 1.00 89.81 85 GLU A N 1
ATOM 653 C CA . GLU A 1 85 ? -9.123 -2.917 11.085 1.00 89.81 85 GLU A CA 1
ATOM 654 C C . GLU A 1 85 ? -8.056 -1.822 11.143 1.00 89.81 85 GLU A C 1
ATOM 656 O O . GLU A 1 85 ? -6.855 -2.086 11.077 1.00 89.81 85 GLU A O 1
ATOM 661 N N . MET A 1 86 ? -8.496 -0.565 11.225 1.00 88.38 86 MET A N 1
ATOM 662 C CA . MET A 1 86 ? -7.577 0.565 11.334 1.00 88.38 86 MET A CA 1
ATOM 663 C C . MET A 1 86 ? -7.093 0.694 12.780 1.00 88.38 86 MET A C 1
ATOM 665 O O . MET A 1 86 ? -7.931 0.792 13.675 1.00 88.38 86 MET A O 1
ATOM 669 N N . PRO A 1 87 ? -5.779 0.785 13.042 1.00 87.69 87 PRO A N 1
ATOM 670 C CA . PRO A 1 87 ? -5.285 0.960 14.401 1.00 87.69 87 PRO A CA 1
ATOM 671 C C . PRO A 1 87 ? -5.790 2.258 15.045 1.00 87.69 87 PRO A C 1
ATOM 673 O O . PRO A 1 87 ? -5.747 3.322 14.422 1.00 87.69 87 PRO A O 1
ATOM 676 N N . ASP A 1 88 ? -6.183 2.203 16.320 1.00 89.88 88 ASP A N 1
ATOM 677 C CA . ASP A 1 88 ? -6.700 3.359 17.075 1.00 89.88 88 ASP A CA 1
ATOM 678 C C . ASP A 1 88 ? -5.776 4.578 17.026 1.00 89.88 88 ASP A C 1
ATOM 680 O O . ASP A 1 88 ? -6.224 5.723 16.946 1.00 89.88 88 ASP A O 1
ATOM 684 N N . TRP A 1 89 ? -4.463 4.339 17.093 1.00 88.69 89 TRP A N 1
ATOM 685 C CA . TRP A 1 89 ? -3.465 5.404 17.044 1.00 88.69 89 TRP A CA 1
ATOM 686 C C . TRP A 1 89 ? -3.524 6.163 15.714 1.00 88.69 89 TRP A C 1
ATOM 688 O O . TRP A 1 89 ? -3.400 7.387 15.707 1.00 88.69 89 TRP A O 1
ATOM 698 N N . TYR A 1 90 ? -3.777 5.460 14.607 1.00 86.62 90 TYR A N 1
ATOM 699 C CA . TYR A 1 90 ? -3.869 6.061 13.282 1.00 86.62 90 TYR A CA 1
ATOM 700 C C . TYR A 1 90 ? -5.203 6.776 13.104 1.00 86.62 90 TYR A C 1
ATOM 702 O O . TYR A 1 90 ? -5.234 7.897 12.604 1.00 86.62 90 TYR A O 1
ATOM 710 N N . GLN A 1 91 ? -6.299 6.186 13.593 1.00 87.38 91 GLN A N 1
ATOM 711 C CA . GLN A 1 91 ? -7.615 6.829 13.566 1.00 87.38 91 GLN A CA 1
ATOM 712 C C . GLN A 1 91 ? -7.616 8.175 14.309 1.00 87.38 91 GLN A C 1
ATOM 714 O O . GLN A 1 91 ? -8.277 9.117 13.877 1.00 87.38 91 GLN A O 1
ATOM 719 N N . LYS A 1 92 ? -6.842 8.295 15.396 1.00 89.62 92 LYS A N 1
ATOM 720 C CA . LYS A 1 92 ? -6.663 9.560 16.130 1.00 89.62 92 LYS A CA 1
ATOM 721 C C . LYS A 1 92 ? -5.868 10.605 15.343 1.00 89.62 92 LYS A C 1
ATOM 723 O O . LYS A 1 92 ? -6.127 11.793 15.500 1.00 89.62 92 LYS A O 1
ATOM 728 N N . GLN A 1 93 ? -4.897 10.183 14.532 1.00 87.75 93 GLN A N 1
ATOM 729 C CA . GLN A 1 93 ? -4.066 11.086 13.727 1.00 87.75 93 GLN A CA 1
ATOM 730 C C . GLN A 1 93 ? -4.757 11.527 12.434 1.00 87.75 93 GLN A C 1
ATOM 732 O O . GLN A 1 93 ? -4.612 12.674 12.017 1.00 87.75 93 GLN A O 1
ATOM 737 N N . ALA A 1 94 ? -5.500 10.620 11.805 1.00 84.31 94 ALA A N 1
ATOM 738 C CA . ALA A 1 94 ? -6.130 10.810 10.508 1.00 84.31 94 ALA A CA 1
ATOM 739 C C . ALA A 1 94 ? -7.581 10.292 10.543 1.00 84.31 94 ALA A C 1
ATOM 741 O O . ALA A 1 94 ? -7.887 9.234 9.983 1.00 84.31 94 ALA A O 1
ATOM 742 N N . PRO A 1 95 ? -8.494 11.012 11.222 1.00 80.62 95 PRO A N 1
ATOM 743 C CA . PRO A 1 95 ? -9.878 10.577 11.358 1.00 80.62 95 PRO A CA 1
ATOM 744 C C . PRO A 1 95 ? -10.558 10.472 9.987 1.00 80.62 95 PRO A C 1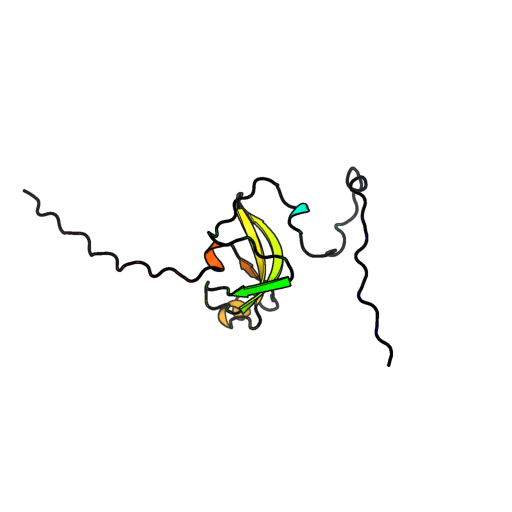
ATOM 746 O O . PRO A 1 95 ? -10.467 11.376 9.159 1.00 80.62 95 PRO A O 1
ATOM 749 N N . GLY A 1 96 ? -11.251 9.356 9.751 1.00 82.38 96 GLY A N 1
ATOM 750 C CA . GLY A 1 96 ? -11.971 9.086 8.500 1.00 82.38 96 GLY A CA 1
ATOM 751 C C . GLY A 1 96 ? -11.120 8.506 7.365 1.00 82.38 96 GLY A C 1
ATOM 752 O O . GLY A 1 96 ? -11.674 8.141 6.327 1.00 82.38 96 GLY A O 1
ATOM 753 N N . VAL A 1 97 ? -9.803 8.365 7.546 1.00 82.88 97 VAL A N 1
ATOM 754 C CA . VAL A 1 97 ? -8.929 7.713 6.562 1.00 82.88 97 VAL A CA 1
ATOM 755 C C . VAL A 1 97 ? -8.977 6.196 6.739 1.00 82.88 97 VAL A C 1
ATOM 757 O O . VAL A 1 97 ? -8.747 5.674 7.826 1.00 82.88 97 VAL A O 1
ATOM 760 N N . THR A 1 98 ? -9.258 5.483 5.649 1.00 85.12 98 THR A N 1
ATOM 761 C CA . THR A 1 98 ? -9.378 4.011 5.611 1.00 85.12 98 THR A CA 1
ATOM 762 C C . THR A 1 98 ? -8.327 3.340 4.726 1.00 85.12 98 THR A C 1
ATOM 764 O O . THR A 1 98 ? -8.308 2.119 4.593 1.00 85.12 98 THR A O 1
ATOM 767 N N . LEU A 1 99 ? -7.455 4.135 4.105 1.00 87.25 99 LEU A N 1
ATOM 768 C CA . LEU A 1 99 ? -6.411 3.683 3.195 1.00 87.25 99 LEU A CA 1
ATOM 769 C C . LEU A 1 99 ? -5.057 4.161 3.703 1.00 87.25 99 LEU A C 1
ATOM 771 O O . LEU A 1 99 ? -4.908 5.325 4.069 1.00 87.25 99 LEU A O 1
ATOM 775 N N . GLY A 1 100 ? -4.069 3.275 3.679 1.00 88.31 100 GLY A N 1
ATOM 776 C CA . GLY A 1 100 ? -2.685 3.613 3.981 1.00 88.31 100 GLY A CA 1
ATOM 777 C C . GLY A 1 100 ? -1.787 3.438 2.762 1.00 88.31 100 GLY A C 1
ATOM 778 O O . GLY A 1 100 ? -2.063 2.623 1.880 1.00 88.31 100 GLY A O 1
ATOM 779 N N . HIS A 1 101 ? -0.712 4.218 2.732 1.00 90.56 101 HIS A N 1
ATOM 780 C CA . HIS A 1 101 ? 0.360 4.102 1.750 1.00 90.56 101 HIS A CA 1
ATOM 781 C C . HIS A 1 101 ? 1.455 3.226 2.342 1.00 90.56 101 HIS A C 1
ATOM 783 O O . HIS A 1 101 ? 1.949 3.541 3.424 1.00 90.56 101 HIS A O 1
ATOM 789 N N . PHE A 1 102 ? 1.818 2.156 1.638 1.00 92.06 102 PHE A N 1
ATOM 790 C CA . PHE A 1 102 ? 2.809 1.202 2.112 1.00 92.06 102 PHE A CA 1
ATOM 791 C C . PHE A 1 102 ? 3.825 0.851 1.032 1.00 92.06 102 PHE A C 1
ATOM 793 O O . PHE A 1 102 ? 3.481 0.680 -0.140 1.00 92.06 102 PHE A O 1
ATOM 800 N N . PHE A 1 103 ? 5.083 0.708 1.428 1.00 92.12 103 PHE A N 1
ATOM 801 C CA . PHE A 1 103 ? 6.140 0.209 0.551 1.00 92.12 103 PHE A CA 1
ATOM 802 C C . PHE A 1 103 ? 6.353 -1.289 0.734 1.00 92.12 103 PHE A C 1
ATOM 804 O O . PHE A 1 103 ? 6.005 -1.866 1.761 1.00 92.12 103 PHE A O 1
ATOM 811 N N . GLY A 1 104 ? 6.984 -1.926 -0.249 1.00 89.94 104 GLY A N 1
ATOM 812 C CA . GLY A 1 104 ? 7.202 -3.369 -0.250 1.00 89.94 104 GLY A CA 1
ATOM 813 C C . GLY A 1 104 ? 7.840 -3.937 1.017 1.00 89.94 104 GLY A C 1
ATOM 814 O O . GLY A 1 104 ? 7.361 -4.940 1.540 1.00 89.94 104 GLY A O 1
ATOM 815 N N . ARG A 1 105 ? 8.840 -3.257 1.590 1.00 90.19 105 ARG A N 1
ATOM 816 C CA . ARG A 1 105 ? 9.466 -3.666 2.866 1.00 90.19 105 ARG A CA 1
ATOM 817 C C . ARG A 1 105 ? 8.492 -3.782 4.042 1.00 90.19 105 ARG A C 1
ATOM 819 O O . ARG A 1 105 ? 8.772 -4.522 4.978 1.00 90.19 105 ARG A O 1
ATOM 826 N N . GLU A 1 106 ? 7.386 -3.046 4.027 1.00 90.06 106 GLU A N 1
ATOM 827 C CA . GLU A 1 106 ? 6.403 -3.010 5.118 1.00 90.06 106 GLU A CA 1
ATOM 828 C C . GLU A 1 106 ? 5.405 -4.174 5.048 1.00 90.06 106 GLU A C 1
ATOM 830 O O . GLU A 1 106 ? 4.742 -4.484 6.042 1.00 90.06 106 GLU A O 1
ATOM 835 N N . LEU A 1 107 ? 5.318 -4.823 3.882 1.00 88.31 107 LEU A N 1
ATOM 836 C CA . LEU A 1 107 ? 4.511 -6.019 3.637 1.00 88.31 107 LEU A CA 1
ATOM 837 C C . LEU A 1 107 ? 5.263 -7.311 3.984 1.00 88.31 107 LEU A C 1
ATOM 839 O O . LEU A 1 107 ? 4.675 -8.390 3.982 1.00 88.31 107 LEU A O 1
ATOM 843 N N . GLU A 1 108 ? 6.556 -7.222 4.285 1.00 84.56 108 GLU A N 1
ATOM 844 C CA . GLU A 1 108 ? 7.362 -8.379 4.654 1.00 84.56 108 GLU A CA 1
ATOM 845 C C . GLU A 1 108 ? 7.435 -8.552 6.170 1.00 84.56 108 GLU A C 1
ATOM 847 O O . GLU A 1 108 ? 7.506 -7.561 6.910 1.00 84.56 108 GLU A O 1
ATOM 852 N N . PRO A 1 109 ? 7.484 -9.804 6.662 1.00 78.56 109 PRO A N 1
ATOM 853 C CA . PRO A 1 109 ? 7.755 -10.059 8.062 1.00 78.56 109 PRO A CA 1
ATOM 854 C C . PRO A 1 109 ? 9.040 -9.352 8.478 1.00 78.56 109 PRO A C 1
ATOM 856 O O . PRO A 1 109 ? 10.088 -9.490 7.835 1.00 78.56 109 PRO A O 1
ATOM 859 N N . ARG A 1 110 ? 8.973 -8.602 9.582 1.00 68.12 110 ARG A N 1
ATOM 860 C CA . ARG A 1 110 ? 10.152 -7.956 10.154 1.00 68.12 110 ARG A CA 1
ATOM 861 C C . ARG A 1 110 ? 11.202 -9.030 10.420 1.00 68.12 110 ARG A C 1
ATOM 863 O O . ARG A 1 110 ? 11.028 -9.859 11.311 1.00 68.12 110 ARG A O 1
ATOM 870 N N . ARG A 1 111 ? 12.308 -9.002 9.674 1.00 67.50 111 ARG A N 1
ATOM 871 C CA . ARG A 1 111 ? 13.460 -9.838 10.014 1.00 67.50 111 ARG A CA 1
ATOM 872 C C . ARG A 1 111 ? 13.946 -9.396 11.400 1.00 67.50 111 ARG A C 1
ATOM 874 O O . ARG A 1 111 ? 14.104 -8.186 11.603 1.00 67.50 111 ARG A O 1
ATOM 881 N N . PRO A 1 112 ? 14.154 -10.317 12.357 1.00 59.34 112 PRO A N 1
ATOM 882 C CA . PRO A 1 112 ? 14.743 -9.951 13.631 1.00 59.34 112 PRO A CA 1
ATOM 883 C C . PRO A 1 112 ? 16.076 -9.265 13.348 1.00 59.34 112 PRO A C 1
ATOM 885 O O . PRO A 1 112 ? 16.920 -9.809 12.635 1.00 59.34 112 PRO A O 1
ATOM 888 N N . HIS A 1 113 ? 16.256 -8.055 13.871 1.00 54.78 113 HIS A N 1
ATOM 889 C CA . HIS A 1 113 ? 17.593 -7.489 13.921 1.00 54.78 113 HIS A CA 1
ATOM 890 C C . HIS A 1 113 ? 18.399 -8.391 14.865 1.00 54.78 113 HIS A C 1
ATOM 892 O O . HIS A 1 113 ? 17.929 -8.620 15.986 1.00 54.78 113 HIS A O 1
ATOM 898 N N . PRO A 1 114 ? 19.552 -8.953 14.452 1.00 59.16 114 PRO A N 1
ATOM 899 C CA . PRO A 1 114 ? 20.421 -9.612 15.412 1.00 59.16 114 PRO A CA 1
ATOM 900 C C . PRO A 1 114 ? 20.739 -8.595 16.516 1.00 59.16 114 PRO A C 1
ATOM 902 O O . PRO A 1 114 ? 20.889 -7.411 16.205 1.00 59.16 114 PRO A O 1
ATOM 905 N N . PRO A 1 115 ? 20.775 -9.000 17.797 1.00 58.00 115 PRO A N 1
ATOM 906 C CA . PRO A 1 115 ? 21.110 -8.077 18.872 1.00 58.00 115 PRO A CA 1
ATOM 907 C C . PRO A 1 115 ? 22.414 -7.369 18.503 1.00 58.00 115 PRO A C 1
ATOM 909 O O . PRO A 1 115 ? 23.404 -8.034 18.192 1.00 58.00 115 PRO A O 1
ATOM 912 N N . GLN A 1 116 ? 22.392 -6.032 18.472 1.00 55.56 116 GLN A N 1
ATOM 913 C CA . GLN A 1 116 ? 23.599 -5.244 18.254 1.00 55.56 116 GLN A CA 1
ATOM 914 C C . GLN A 1 116 ? 24.599 -5.675 19.322 1.00 55.56 116 GLN A C 1
ATOM 916 O O . GLN A 1 116 ? 24.365 -5.464 20.513 1.00 55.56 116 GLN A O 1
ATOM 921 N N . GLN A 1 117 ? 25.670 -6.354 18.909 1.00 57.12 117 GLN A N 1
ATOM 922 C CA . GLN A 1 117 ? 26.754 -6.675 19.824 1.00 57.12 117 GLN A CA 1
ATOM 923 C C . GLN A 1 117 ? 27.260 -5.341 20.387 1.00 57.12 117 GLN A C 1
ATOM 925 O O . GLN A 1 117 ? 27.516 -4.427 19.595 1.00 57.12 117 GLN A O 1
ATOM 930 N N . PRO A 1 118 ? 27.356 -5.179 21.720 1.00 54.03 118 PRO A N 1
ATOM 931 C CA . PRO A 1 118 ? 27.917 -3.963 22.285 1.00 54.03 118 PRO A CA 1
ATOM 932 C C . PRO A 1 118 ? 29.300 -3.765 21.671 1.00 54.03 118 PRO A C 1
ATOM 934 O O . PRO A 1 118 ? 30.077 -4.720 21.589 1.00 54.03 118 PRO A O 1
ATOM 937 N N . ALA A 1 119 ? 29.557 -2.548 21.181 1.00 60.94 119 ALA A N 1
ATOM 938 C CA . ALA A 1 119 ? 30.819 -2.171 20.564 1.00 60.94 119 ALA A CA 1
ATOM 939 C C . ALA A 1 119 ? 31.971 -2.732 21.405 1.00 60.94 119 ALA A C 1
ATOM 941 O O . ALA A 1 119 ? 32.083 -2.413 22.590 1.00 60.94 119 ALA A O 1
ATOM 942 N N . GLN A 1 120 ? 32.779 -3.619 20.816 1.00 58.12 120 GLN A N 1
ATOM 943 C CA . GLN A 1 120 ? 33.975 -4.113 21.482 1.00 58.12 120 GLN A CA 1
ATOM 944 C C . GLN A 1 120 ? 34.824 -2.894 21.845 1.00 58.12 120 GLN A C 1
ATOM 946 O O . GLN A 1 120 ? 35.307 -2.184 20.964 1.00 58.12 120 GLN A O 1
ATOM 951 N N . LEU A 1 121 ? 34.959 -2.637 23.148 1.00 58.25 121 LEU A N 1
ATOM 952 C CA . LEU A 1 121 ? 35.974 -1.752 23.704 1.00 58.25 121 LEU A CA 1
ATOM 953 C C . LEU A 1 121 ? 37.323 -2.277 23.214 1.00 58.25 121 LEU A C 1
ATOM 955 O O . LEU A 1 121 ? 37.847 -3.248 23.754 1.00 58.25 121 LEU A O 1
ATOM 959 N N . VAL A 1 122 ? 37.844 -1.673 22.148 1.00 63.00 122 VAL A N 1
ATOM 960 C CA . VAL A 1 122 ? 39.228 -1.872 21.731 1.00 63.00 122 VAL A CA 1
ATOM 961 C C . VAL A 1 122 ? 40.112 -1.336 22.862 1.00 63.00 122 VAL A C 1
ATOM 963 O O . VAL A 1 122 ? 39.980 -0.165 23.2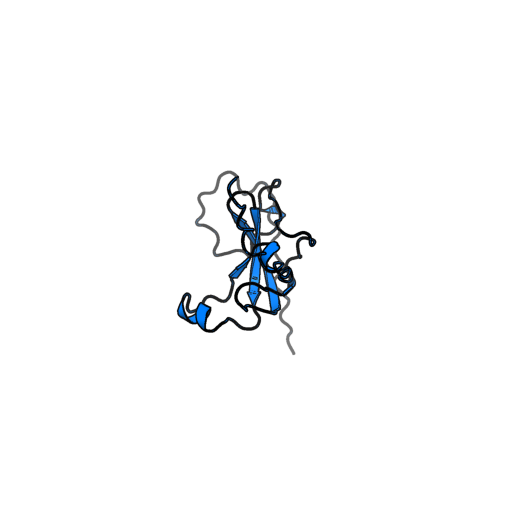27 1.00 63.00 122 VAL A O 1
ATOM 966 N N . PRO A 1 123 ? 40.976 -2.154 23.487 1.00 63.12 123 PRO A N 1
ATOM 967 C CA . PRO A 1 123 ? 41.993 -1.619 24.374 1.00 63.12 123 PRO A CA 1
ATOM 968 C C . PRO A 1 123 ? 42.977 -0.831 23.507 1.00 63.12 123 PRO A C 1
ATOM 970 O O . PRO A 1 123 ? 43.566 -1.393 22.585 1.00 63.12 123 PRO A O 1
ATOM 973 N N . ASN A 1 124 ? 43.140 0.464 23.780 1.00 63.84 124 ASN A N 1
ATOM 974 C CA . ASN A 1 124 ? 44.270 1.216 23.239 1.00 63.84 124 ASN A CA 1
ATOM 975 C C . ASN A 1 124 ? 45.566 0.567 23.754 1.00 63.84 124 ASN A C 1
ATOM 977 O O . ASN A 1 124 ? 45.745 0.452 24.969 1.00 63.84 124 ASN A O 1
ATOM 981 N N . CYS A 1 125 ? 46.437 0.150 22.834 1.00 49.50 125 CYS A N 1
ATOM 982 C CA . CYS A 1 125 ? 47.851 -0.103 23.103 1.00 49.50 125 CYS A CA 1
ATOM 983 C C . CYS A 1 125 ? 48.656 1.171 22.848 1.00 49.50 125 CYS A C 1
ATOM 985 O O . CYS A 1 125 ? 48.329 1.876 21.865 1.00 49.50 125 CYS A O 1
#

Sequence (125 aa):
MHTTPAPKQPQISSCQWLNSVTPCPQWLGYPTRLSLPINLDWSADSALPEIGSRVHIHMNGFGPAVVRAYFHADGYLGVICQPDEMPDWYQKQAPGVTLGHFFGRELEPRRPHPPQQPAQLVPNC

Radius of gyration: 20.82 Å; chains: 1; bounding box: 82×32×52 Å

Organism: NCBI:txid2563114